Protein AF-A0A8D8P6L2-F1 (afdb_monomer_lite)

Secondary structure (DSSP, 8-state):
-HHHHHHHHHHHHT-----TTHHHHHHHHHHHHHHHHHHHHHHHHHHHHHHTSSS-TTTS--GGG-TTEE-TT-S-----SSPPPEEHHHHIIIIIII---S-STT-S-PPPHHHHHHHHHHHHHHHHHHHT--

pLDDT: mean 77.93, std 13.04, range [46.44, 92.94]

Foldseek 3Di:
DVVVVVVVVVVVVPPPPDPPPPVVVVVVVVVVVLLVVLLVQLVVVVQVVQVVDPPRQLQDADVVLDDQEDHPPDPDDPPPDDRNHDYSNVCCCDCPVCNPDPDCPVDPDDDDPSSVVSSVVSVVVVVVVVVVDD

Radius of gyration: 21.68 Å; chains: 1; bounding box: 48×36×58 Å

Sequence (134 aa):
YALLLILVVYQTKSGTKTPSGIGYGELYMICVLITYYSSLMALIGRYMWDSFKSPLPWAHCQPEWGTGCVPATARQYAANGTVEQMSSSELYYKRVVLKELDNIDDGIGLPDWQLTLFLCLSWSIVLLVLIRGV

Structure (mmCIF, N/CA/C/O backbone):
data_AF-A0A8D8P6L2-F1
#
_entry.id   AF-A0A8D8P6L2-F1
#
loop_
_atom_site.group_PDB
_atom_site.id
_atom_site.type_symbol
_atom_site.label_atom_id
_atom_site.label_alt_id
_atom_site.label_comp_id
_atom_site.label_asym_id
_atom_site.label_entity_id
_atom_site.label_seq_id
_atom_site.pdbx_PDB_ins_code
_atom_site.Cartn_x
_atom_site.Cartn_y
_atom_site.Cartn_z
_atom_site.occupancy
_atom_site.B_iso_or_equiv
_atom_site.auth_seq_id
_atom_site.auth_comp_id
_atom_site.auth_asym_id
_atom_site.auth_atom_id
_atom_site.pdbx_PDB_model_num
ATOM 1 N N . TYR A 1 1 ? -1.176 -6.970 18.456 1.00 55.75 1 TYR A N 1
ATOM 2 C CA . TYR A 1 1 ? -2.247 -6.087 17.943 1.00 55.75 1 TYR A CA 1
ATOM 3 C C . TYR A 1 1 ? -3.616 -6.445 18.506 1.00 55.75 1 TYR A C 1
ATOM 5 O O . TYR A 1 1 ? -4.149 -5.631 19.243 1.00 55.75 1 TYR A O 1
ATOM 13 N N . ALA A 1 2 ? -4.126 -7.669 18.317 1.00 46.44 2 ALA A N 1
ATOM 14 C CA . ALA A 1 2 ? -5.316 -8.145 19.045 1.00 46.44 2 ALA A CA 1
ATOM 15 C C . ALA A 1 2 ? -5.148 -8.079 20.583 1.00 46.44 2 ALA A C 1
ATOM 17 O O . ALA A 1 2 ? -6.046 -7.638 21.283 1.00 46.44 2 ALA A O 1
ATOM 18 N N . LEU A 1 3 ? -3.954 -8.392 21.105 1.00 49.25 3 LEU A N 1
ATOM 19 C CA . LEU A 1 3 ? -3.597 -8.211 22.524 1.00 49.25 3 LEU A CA 1
ATOM 20 C C . LEU A 1 3 ? -3.590 -6.742 22.993 1.00 49.25 3 LEU A C 1
ATOM 22 O O . LEU A 1 3 ? -3.912 -6.482 24.142 1.00 49.25 3 LEU A O 1
ATOM 26 N N . LEU A 1 4 ? -3.269 -5.784 22.116 1.00 61.75 4 LEU A N 1
ATOM 27 C CA . LEU A 1 4 ? -3.330 -4.347 22.432 1.00 61.75 4 LEU A CA 1
ATOM 28 C C . LEU A 1 4 ? -4.787 -3.862 22.453 1.00 61.75 4 LEU A C 1
ATOM 30 O O . LEU A 1 4 ? -5.172 -3.169 23.384 1.00 61.75 4 LEU A O 1
ATOM 34 N N . LEU A 1 5 ? -5.614 -4.320 21.506 1.00 63.81 5 LEU A N 1
ATOM 35 C CA . LEU A 1 5 ? -7.066 -4.100 21.516 1.00 63.81 5 LEU A CA 1
ATOM 36 C C . LEU A 1 5 ? -7.720 -4.676 22.782 1.00 63.81 5 LEU A C 1
ATOM 38 O O . LEU A 1 5 ? -8.508 -3.993 23.427 1.00 63.81 5 LEU A O 1
ATOM 42 N N . ILE A 1 6 ? -7.350 -5.895 23.186 1.00 62.69 6 ILE A N 1
ATOM 43 C CA . ILE A 1 6 ? -7.871 -6.535 24.403 1.00 62.69 6 ILE A CA 1
ATOM 44 C C . ILE A 1 6 ? -7.393 -5.801 25.658 1.00 62.69 6 ILE A C 1
ATOM 46 O O . ILE A 1 6 ? -8.208 -5.550 26.537 1.00 62.69 6 ILE A O 1
ATOM 50 N N . LEU A 1 7 ? -6.115 -5.414 25.752 1.00 58.69 7 LEU A N 1
ATOM 51 C CA . LEU A 1 7 ? -5.595 -4.686 26.915 1.00 58.69 7 LEU A CA 1
ATOM 52 C C . LEU A 1 7 ? -6.216 -3.292 27.051 1.00 58.69 7 LEU A C 1
ATOM 54 O O . LEU A 1 7 ? -6.535 -2.897 28.166 1.00 58.69 7 LEU A O 1
ATOM 58 N N . VAL A 1 8 ? -6.455 -2.573 25.952 1.00 59.31 8 VAL A N 1
ATOM 59 C CA . VAL A 1 8 ? -7.094 -1.245 25.977 1.00 59.31 8 VAL A CA 1
ATOM 60 C C . VAL A 1 8 ? -8.583 -1.347 26.323 1.00 59.31 8 VAL A C 1
ATOM 62 O O . VAL A 1 8 ? -9.063 -0.607 27.182 1.00 59.31 8 VAL A O 1
ATOM 65 N N . VAL A 1 9 ? -9.304 -2.332 25.777 1.00 63.59 9 VAL A N 1
ATOM 66 C CA . VAL A 1 9 ? -10.676 -2.648 26.219 1.00 63.59 9 VAL A CA 1
ATOM 67 C C . VAL A 1 9 ? -10.686 -3.067 27.699 1.00 63.59 9 VAL A C 1
ATOM 69 O O . VAL A 1 9 ? -11.570 -2.656 28.453 1.00 63.59 9 VAL A O 1
ATOM 72 N N . TYR A 1 10 ? -9.666 -3.786 28.174 1.00 56.06 10 TYR A N 1
ATOM 73 C CA . TYR A 1 10 ? -9.508 -4.113 29.594 1.00 56.06 10 TYR A CA 1
ATOM 74 C C . TYR A 1 10 ? -9.288 -2.860 30.461 1.00 56.06 10 TYR A C 1
ATOM 76 O O . TYR A 1 10 ? -9.877 -2.757 31.537 1.00 56.06 10 TYR A O 1
ATOM 84 N N . GLN A 1 11 ? -8.526 -1.867 29.980 1.00 48.81 11 GLN A N 1
ATOM 85 C CA . GLN A 1 11 ? -8.363 -0.579 30.669 1.00 48.81 11 GLN A CA 1
ATOM 86 C C . GLN A 1 11 ? -9.697 0.180 30.760 1.00 48.81 11 GLN A C 1
ATOM 88 O O . GLN A 1 11 ? -10.020 0.692 31.833 1.00 48.81 11 GLN A O 1
ATOM 93 N N . THR A 1 12 ? -10.529 0.173 29.706 1.00 52.84 12 THR A N 1
ATOM 94 C CA . THR A 1 12 ? -11.878 0.783 29.760 1.00 52.84 12 THR A CA 1
ATOM 95 C C . THR A 1 12 ? -12.817 0.094 30.754 1.00 52.84 12 THR A C 1
ATOM 97 O O . THR A 1 12 ? -13.676 0.747 31.347 1.00 52.84 12 THR A O 1
ATOM 100 N N . LYS A 1 13 ? -12.629 -1.208 31.009 1.00 49.97 13 LYS A N 1
ATOM 101 C CA . LYS A 1 13 ? -13.407 -1.958 32.007 1.00 49.97 13 LYS A CA 1
ATOM 102 C C . LYS A 1 13 ? -12.993 -1.698 33.459 1.00 49.97 13 LYS A C 1
ATOM 104 O O . LYS A 1 13 ? -13.755 -2.045 34.356 1.00 49.97 13 LYS A O 1
ATOM 109 N N . SER A 1 14 ? -11.826 -1.097 33.711 1.00 52.38 14 SER A N 1
ATOM 110 C CA . SER A 1 14 ? -11.268 -0.931 35.066 1.00 52.38 14 SER A CA 1
ATOM 111 C C . SER A 1 14 ? -11.926 0.169 35.919 1.00 52.38 14 SER A C 1
ATOM 113 O O . SER A 1 14 ? -11.505 0.406 37.049 1.00 52.38 14 SER A O 1
ATOM 115 N N . GLY A 1 15 ? -12.986 0.825 35.431 1.00 54.22 15 GLY A N 1
ATOM 116 C CA . GLY A 1 15 ? -13.867 1.656 36.263 1.00 54.22 15 GLY A CA 1
ATOM 117 C C . GLY A 1 15 ? -13.261 2.968 36.779 1.00 54.22 15 GLY A C 1
ATOM 118 O O . GLY A 1 15 ? -13.867 3.632 37.622 1.00 54.22 15 GLY A O 1
ATOM 119 N N . THR A 1 16 ? -12.098 3.385 36.281 1.00 60.56 16 THR A N 1
ATOM 120 C CA . THR A 1 16 ? -11.550 4.715 36.562 1.00 60.56 16 THR A CA 1
ATOM 121 C C . THR A 1 16 ? -12.358 5.767 35.796 1.00 60.56 16 THR A C 1
ATOM 123 O O . THR A 1 16 ? -12.463 5.722 34.570 1.00 60.56 16 THR A O 1
ATOM 126 N N . LYS A 1 17 ? -12.976 6.718 36.518 1.00 59.66 17 LYS A N 1
ATOM 127 C CA . LYS A 1 17 ? -13.686 7.869 35.930 1.00 59.66 17 LYS A CA 1
ATOM 128 C C . LYS A 1 17 ? -12.688 8.749 35.179 1.00 59.66 17 LYS A C 1
ATOM 130 O O . LYS A 1 17 ? -12.117 9.680 35.737 1.00 59.66 17 LYS A O 1
ATOM 135 N N . THR A 1 18 ? -12.459 8.425 33.919 1.00 55.38 18 THR A N 1
ATOM 136 C CA . THR A 1 18 ? -11.690 9.243 32.989 1.00 55.38 18 THR A CA 1
ATOM 137 C C . THR A 1 18 ? -12.584 10.357 32.434 1.00 55.38 18 THR A C 1
ATOM 139 O O . THR A 1 18 ? -13.789 10.148 32.264 1.00 55.38 18 THR A O 1
ATOM 142 N N . PRO A 1 19 ? -12.042 11.564 32.182 1.00 60.81 19 PRO A N 1
ATOM 143 C CA . PRO A 1 19 ? -12.799 12.648 31.562 1.00 60.81 19 PRO A CA 1
ATOM 144 C C . PRO A 1 19 ? -13.402 12.190 30.227 1.00 60.81 19 PRO A C 1
ATOM 146 O O . PRO A 1 19 ? -12.754 11.492 29.442 1.00 60.81 19 PRO A O 1
ATOM 149 N N . SER A 1 20 ? -14.658 12.574 29.984 1.00 61.62 20 SER A N 1
ATOM 150 C CA . SER A 1 20 ? -15.418 12.239 28.778 1.00 61.62 20 SER A CA 1
ATOM 151 C C . SER A 1 20 ? -14.694 12.7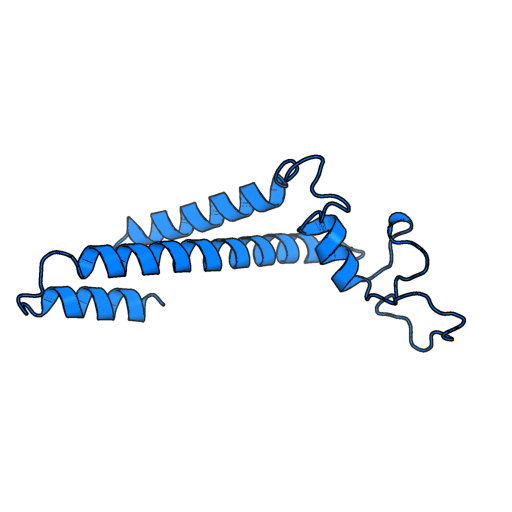73 27.535 1.00 61.62 20 SER A C 1
ATOM 153 O O . SER A 1 20 ? -14.794 13.950 27.214 1.00 61.62 20 SER A O 1
ATOM 155 N N . GLY A 1 21 ? -13.900 11.927 26.872 1.00 63.84 21 GLY A N 1
ATOM 156 C CA . GLY A 1 21 ? -13.080 12.321 25.718 1.00 63.84 21 GLY A CA 1
ATOM 157 C C . GLY A 1 21 ? -11.925 11.365 25.405 1.00 63.84 21 GLY A C 1
ATOM 158 O O . GLY A 1 21 ? -11.632 11.135 24.235 1.00 63.84 21 GLY A O 1
ATOM 159 N N . ILE A 1 22 ? -11.329 10.729 26.423 1.00 74.25 22 ILE A N 1
ATOM 160 C CA . ILE A 1 22 ? -10.170 9.830 26.234 1.00 74.25 22 ILE A CA 1
ATOM 161 C C . ILE A 1 22 ? -10.510 8.633 25.333 1.00 74.25 22 ILE A C 1
ATOM 163 O O . ILE A 1 22 ? -9.723 8.280 24.459 1.00 74.25 22 ILE A O 1
ATOM 167 N N . GLY A 1 23 ? -11.711 8.062 25.469 1.00 72.44 23 GLY A N 1
ATOM 168 C CA . GLY A 1 23 ? -12.148 6.944 24.624 1.00 72.44 23 GLY A CA 1
ATOM 169 C C . GLY A 1 23 ? -12.289 7.302 23.138 1.00 72.44 23 GLY A C 1
ATOM 170 O O . GLY A 1 23 ? -12.005 6.469 22.283 1.00 72.44 23 GLY A O 1
ATOM 171 N N . TYR A 1 24 ? -12.671 8.543 22.816 1.00 75.44 24 TYR A N 1
ATOM 172 C CA . TYR A 1 24 ? -12.780 8.998 21.426 1.00 75.44 24 TYR A CA 1
ATOM 173 C C . TYR A 1 24 ? -11.407 9.226 20.793 1.00 75.44 24 TYR A C 1
ATOM 175 O O . TYR A 1 24 ? -11.207 8.869 19.635 1.00 75.44 24 TYR A O 1
ATOM 183 N N . GLY A 1 25 ? -10.460 9.778 21.559 1.00 80.62 25 GLY A N 1
ATOM 184 C CA . GLY A 1 25 ? -9.075 9.931 21.112 1.00 80.62 25 GLY A CA 1
ATOM 185 C C . GLY A 1 25 ? -8.421 8.580 20.824 1.00 80.62 25 GLY A C 1
ATOM 186 O O . GLY A 1 25 ? -7.804 8.401 19.778 1.00 80.62 25 GLY A O 1
ATOM 187 N N . GLU A 1 26 ? -8.637 7.604 21.703 1.00 79.00 26 GLU A N 1
ATOM 188 C CA . GLU A 1 26 ? -8.115 6.249 21.526 1.00 79.00 26 GLU A CA 1
ATOM 189 C C . GLU A 1 26 ? -8.723 5.558 20.296 1.00 79.00 26 GLU A C 1
ATOM 191 O O . GLU A 1 26 ? -7.996 5.021 19.460 1.00 79.00 26 GLU A O 1
ATOM 196 N N . LEU A 1 27 ? -10.048 5.640 20.120 1.00 77.75 27 LEU A N 1
ATOM 197 C CA . LEU A 1 27 ? -10.719 5.098 18.936 1.00 77.75 27 LEU A CA 1
ATOM 198 C C . LEU A 1 27 ? -10.190 5.738 17.646 1.00 77.75 27 LEU A C 1
ATOM 200 O O . LEU A 1 27 ? -9.938 5.033 16.671 1.00 77.75 27 LEU A O 1
ATOM 204 N N . TYR A 1 28 ? -9.987 7.057 17.643 1.00 84.06 28 TYR A N 1
ATOM 205 C CA . TYR A 1 28 ? -9.451 7.779 16.492 1.00 84.06 28 TYR A CA 1
ATOM 206 C C . TYR A 1 28 ? -8.052 7.281 16.108 1.00 84.06 28 TYR A C 1
ATOM 208 O O . TYR A 1 28 ? -7.817 6.931 14.949 1.00 84.06 28 TYR A O 1
ATOM 216 N N . MET A 1 29 ? -7.142 7.170 17.080 1.00 86.62 29 MET A N 1
ATOM 217 C CA . MET A 1 29 ? -5.780 6.689 16.832 1.00 86.62 29 MET A CA 1
ATOM 218 C C . MET A 1 29 ? -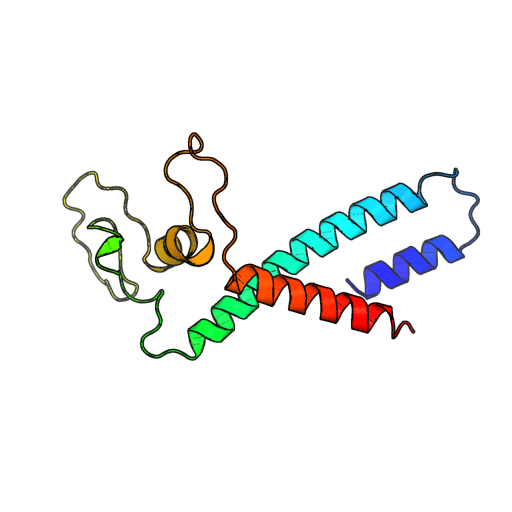5.769 5.239 16.337 1.00 86.62 29 MET A C 1
ATOM 220 O O . MET A 1 29 ? -5.052 4.913 15.388 1.00 86.62 29 MET A O 1
ATOM 224 N N . ILE A 1 30 ? -6.602 4.374 16.921 1.00 82.88 30 ILE A N 1
ATOM 225 C CA . ILE A 1 30 ? -6.735 2.977 16.494 1.00 82.88 30 ILE A CA 1
ATOM 226 C C . ILE A 1 30 ? -7.266 2.892 15.057 1.00 82.88 30 ILE A C 1
ATOM 228 O O . ILE A 1 30 ? -6.712 2.142 14.255 1.00 82.88 30 ILE A O 1
ATOM 232 N N . CYS A 1 31 ? -8.282 3.678 14.690 1.00 83.19 31 CYS A N 1
ATOM 233 C CA . CYS A 1 31 ? -8.817 3.710 13.325 1.00 83.19 31 CYS A CA 1
ATOM 234 C C . CYS A 1 31 ? -7.760 4.129 12.289 1.00 83.19 31 CYS A C 1
ATOM 236 O O . CYS A 1 31 ? -7.659 3.512 11.223 1.00 83.19 31 CYS A O 1
ATOM 238 N N . VAL A 1 32 ? -6.936 5.134 12.605 1.00 89.81 32 VAL A N 1
ATOM 239 C CA . VAL A 1 32 ? -5.831 5.572 11.733 1.00 89.81 32 VAL A CA 1
ATOM 240 C C . VAL A 1 32 ? -4.795 4.458 11.570 1.00 89.81 32 VAL A C 1
ATOM 242 O O . VAL A 1 32 ? -4.411 4.134 10.445 1.00 89.81 32 VAL A O 1
ATOM 245 N N . LEU A 1 33 ? -4.392 3.813 12.669 1.00 89.75 33 LEU A N 1
ATOM 246 C CA . LEU A 1 33 ? -3.448 2.695 12.627 1.00 89.75 33 LEU A CA 1
ATOM 247 C C . LEU A 1 33 ? -3.994 1.518 11.812 1.00 89.75 33 LEU A C 1
ATOM 249 O O . LEU A 1 33 ? -3.289 1.002 10.949 1.00 89.75 33 LEU A O 1
ATOM 253 N N . ILE A 1 34 ? -5.246 1.108 12.037 1.00 86.81 34 ILE A N 1
ATOM 254 C CA . ILE A 1 34 ? -5.883 0.016 11.283 1.00 86.81 34 ILE A CA 1
ATOM 255 C C . ILE A 1 34 ? -5.878 0.330 9.788 1.00 86.81 34 ILE A C 1
ATOM 257 O O . ILE A 1 34 ? -5.538 -0.538 8.985 1.00 86.81 34 ILE A O 1
ATOM 261 N N . THR A 1 35 ? -6.200 1.565 9.407 1.00 88.12 35 THR A N 1
ATOM 262 C CA . THR A 1 35 ? -6.214 1.984 8.000 1.00 88.12 35 THR A CA 1
ATOM 263 C C . THR A 1 35 ? -4.818 1.898 7.378 1.00 88.12 35 THR A C 1
ATOM 265 O O . THR A 1 35 ? -4.669 1.349 6.286 1.00 88.12 35 THR A O 1
ATOM 268 N N . TYR A 1 36 ? -3.785 2.349 8.098 1.00 91.25 36 TYR A N 1
ATOM 269 C CA . TYR A 1 36 ? -2.391 2.245 7.661 1.00 91.25 36 TYR A CA 1
ATOM 270 C C . TYR A 1 36 ? -1.930 0.787 7.500 1.00 91.25 36 TYR A C 1
ATOM 272 O O . TYR A 1 36 ? -1.366 0.414 6.476 1.00 91.25 36 TYR A O 1
ATOM 280 N N . TYR A 1 37 ? -2.198 -0.081 8.476 1.00 89.88 37 TYR A N 1
ATOM 281 C CA . TYR A 1 37 ? -1.811 -1.491 8.357 1.00 89.88 37 TYR A CA 1
ATOM 282 C C . TYR A 1 37 ? -2.625 -2.232 7.288 1.00 89.88 37 TYR A C 1
ATOM 284 O O . TYR A 1 37 ? -2.112 -3.152 6.650 1.00 89.88 37 TYR A O 1
ATOM 292 N N . SER A 1 38 ? -3.871 -1.821 7.044 1.00 90.50 38 SER A N 1
ATOM 293 C CA . SER A 1 38 ? -4.714 -2.409 6.000 1.00 90.50 38 SER A CA 1
ATOM 294 C C . SER A 1 38 ? -4.158 -2.148 4.599 1.00 90.50 38 SER A C 1
ATOM 296 O O . SER A 1 38 ? -4.215 -3.051 3.762 1.00 90.50 38 SER A O 1
ATOM 298 N N . SER A 1 39 ? -3.576 -0.968 4.342 1.00 91.62 39 SER A N 1
ATOM 299 C CA . SER A 1 39 ? -2.932 -0.672 3.055 1.00 91.62 39 SER A CA 1
ATOM 300 C C . SER A 1 39 ? -1.656 -1.496 2.845 1.00 91.62 39 SER A C 1
ATOM 302 O O . SER A 1 39 ? -1.444 -2.016 1.750 1.00 91.62 39 SER A O 1
ATOM 304 N N . LEU A 1 40 ? -0.859 -1.726 3.897 1.00 92.19 40 LEU A N 1
ATOM 305 C CA . LEU A 1 40 ? 0.302 -2.624 3.834 1.00 92.19 40 LEU A CA 1
ATOM 306 C C . LEU A 1 40 ? -0.100 -4.065 3.501 1.00 92.19 40 LEU A C 1
ATOM 308 O O . LEU A 1 40 ? 0.523 -4.700 2.652 1.00 92.19 40 LEU A O 1
ATOM 312 N N . MET A 1 41 ? -1.165 -4.578 4.122 1.00 91.94 41 MET A N 1
ATOM 313 C CA . MET A 1 41 ? -1.666 -5.923 3.816 1.00 91.94 41 MET A CA 1
ATOM 314 C C . MET A 1 41 ? -2.168 -6.034 2.375 1.00 91.94 41 MET A C 1
ATOM 316 O O . MET A 1 41 ? -1.946 -7.059 1.732 1.00 91.94 41 MET A O 1
ATOM 320 N N . ALA A 1 42 ? -2.780 -4.976 1.835 1.00 92.38 42 ALA A N 1
ATOM 321 C CA . ALA A 1 42 ? -3.186 -4.939 0.434 1.00 92.38 42 ALA A CA 1
ATOM 322 C C . ALA A 1 42 ? -1.982 -4.989 -0.523 1.00 92.38 42 ALA A C 1
ATOM 324 O O . ALA A 1 42 ? -2.006 -5.744 -1.497 1.00 92.38 42 ALA A O 1
ATOM 325 N N . LEU A 1 43 ? -0.907 -4.250 -0.216 1.00 92.12 43 LEU A N 1
ATOM 326 C CA . LEU A 1 43 ? 0.348 -4.310 -0.973 1.00 92.12 43 LEU A CA 1
ATOM 327 C C . LEU A 1 43 ? 0.929 -5.728 -0.955 1.00 92.12 43 LEU A C 1
ATOM 329 O O . LEU A 1 43 ? 1.204 -6.290 -2.013 1.00 92.12 43 LEU A O 1
ATOM 333 N N . ILE A 1 44 ? 1.048 -6.338 0.228 1.00 92.94 44 ILE A N 1
ATOM 334 C CA . ILE A 1 44 ? 1.552 -7.712 0.376 1.00 92.94 44 ILE A CA 1
ATOM 335 C C . ILE A 1 44 ? 0.679 -8.698 -0.414 1.00 92.94 44 ILE A C 1
ATOM 337 O O . ILE A 1 44 ? 1.210 -9.553 -1.119 1.00 92.94 44 ILE A O 1
ATOM 341 N N . GLY A 1 45 ? -0.649 -8.558 -0.352 1.00 91.19 45 GLY A N 1
ATOM 342 C CA . GLY A 1 45 ? -1.597 -9.376 -1.111 1.00 91.19 45 GLY A CA 1
ATOM 343 C C . GLY A 1 45 ? -1.382 -9.299 -2.624 1.00 91.19 45 GLY A C 1
ATOM 344 O O . GLY A 1 45 ? -1.338 -10.333 -3.294 1.00 91.19 45 GLY A O 1
ATOM 345 N N . ARG A 1 46 ? -1.157 -8.094 -3.161 1.00 90.94 46 ARG A N 1
ATOM 346 C CA . ARG A 1 46 ? -0.818 -7.905 -4.579 1.00 90.94 46 ARG A CA 1
ATOM 347 C C . ARG A 1 46 ? 0.513 -8.572 -4.938 1.00 90.94 46 ARG A C 1
ATOM 349 O O . ARG A 1 46 ? 0.576 -9.300 -5.924 1.00 90.94 46 ARG A O 1
ATOM 356 N N . TYR A 1 47 ? 1.560 -8.369 -4.139 1.00 90.88 47 TYR A N 1
ATOM 357 C CA . TYR A 1 47 ? 2.872 -8.979 -4.389 1.00 90.88 47 TYR A CA 1
ATOM 358 C C . TYR A 1 47 ? 2.844 -10.507 -4.295 1.00 90.88 47 TYR A C 1
ATOM 360 O O . TYR A 1 47 ? 3.519 -11.196 -5.061 1.00 90.88 47 TYR A O 1
ATOM 368 N N . MET A 1 48 ? 2.027 -11.050 -3.395 1.00 91.62 48 MET A N 1
ATOM 369 C CA . MET A 1 48 ? 1.777 -12.484 -3.302 1.00 91.62 48 MET A CA 1
ATOM 370 C C . MET A 1 48 ? 1.103 -13.007 -4.575 1.00 91.62 48 MET A C 1
ATOM 372 O O . MET A 1 48 ? 1.534 -14.026 -5.106 1.00 91.62 48 MET A O 1
ATOM 376 N N . TRP A 1 49 ? 0.113 -12.288 -5.116 1.00 91.25 49 TRP A N 1
ATOM 377 C CA . TRP A 1 49 ? -0.490 -12.633 -6.407 1.00 91.25 49 TRP A CA 1
ATOM 378 C C . TRP A 1 49 ? 0.525 -12.584 -7.558 1.00 91.25 49 TRP A C 1
ATOM 380 O O . TRP A 1 49 ? 0.579 -13.489 -8.390 1.00 91.25 49 TRP A O 1
ATOM 390 N N . ASP A 1 50 ? 1.363 -11.549 -7.597 1.00 90.81 50 ASP A N 1
ATOM 391 C CA . ASP A 1 50 ? 2.393 -11.393 -8.626 1.00 90.81 50 ASP A CA 1
ATOM 392 C C . ASP A 1 50 ? 3.496 -12.458 -8.536 1.00 90.81 50 ASP A C 1
ATOM 394 O O . ASP A 1 50 ? 4.084 -12.811 -9.557 1.00 90.81 50 ASP A O 1
ATOM 398 N N . SER A 1 51 ? 3.731 -13.033 -7.354 1.00 92.38 51 SER A N 1
ATOM 399 C CA . SER A 1 51 ? 4.724 -14.097 -7.145 1.00 92.38 51 SER A CA 1
ATOM 400 C C . SER A 1 51 ? 4.350 -15.424 -7.811 1.00 92.38 51 SER A C 1
ATOM 402 O O . SER A 1 51 ? 5.231 -16.236 -8.080 1.00 92.38 51 SER A O 1
ATOM 404 N N . PHE A 1 52 ? 3.069 -15.650 -8.120 1.00 90.94 52 PHE A N 1
ATOM 405 C CA . PHE A 1 52 ? 2.637 -16.834 -8.870 1.00 90.94 52 PHE A CA 1
ATOM 406 C C . PHE A 1 52 ? 2.875 -16.717 -10.385 1.00 90.94 52 PHE A C 1
ATOM 408 O O . PHE A 1 52 ? 2.660 -17.685 -11.114 1.00 90.94 52 PHE A O 1
ATOM 415 N N . LYS A 1 53 ? 3.311 -15.553 -10.884 1.00 88.75 53 LYS A N 1
ATOM 416 C CA . LYS A 1 53 ? 3.600 -15.337 -12.307 1.00 88.75 53 LYS A CA 1
ATOM 417 C C . LYS A 1 53 ? 5.057 -15.696 -12.618 1.00 88.75 53 LYS A C 1
ATOM 419 O O . LYS A 1 53 ? 5.974 -15.257 -11.926 1.00 88.75 53 LYS A O 1
ATOM 424 N N . SER A 1 54 ? 5.278 -16.444 -13.701 1.00 86.44 54 SER A N 1
ATOM 425 C CA . SER A 1 54 ? 6.607 -16.665 -14.289 1.00 86.44 54 SER A CA 1
ATOM 426 C C . SER A 1 54 ? 6.668 -16.036 -15.689 1.00 86.44 54 SER A C 1
ATOM 428 O O . SER A 1 54 ? 5.861 -16.435 -16.533 1.00 86.44 54 SER A O 1
ATOM 430 N N . PRO A 1 55 ? 7.600 -15.115 -15.996 1.00 85.00 55 PRO A N 1
ATOM 431 C CA . PRO A 1 55 ? 8.647 -14.548 -15.138 1.00 85.00 55 PRO A CA 1
ATOM 432 C C . PRO A 1 55 ? 8.113 -13.505 -14.135 1.00 85.00 55 PRO A C 1
ATOM 434 O O . PRO A 1 55 ? 7.054 -12.915 -14.348 1.00 85.00 55 PRO A O 1
ATOM 437 N N . LEU A 1 56 ? 8.854 -13.264 -13.045 1.00 88.56 56 LEU A N 1
ATOM 438 C CA . LEU A 1 56 ? 8.438 -12.314 -12.009 1.00 88.56 56 LEU A CA 1
ATOM 439 C C . LEU A 1 56 ? 8.596 -10.868 -12.517 1.00 88.56 56 LEU A C 1
ATOM 441 O O . LEU A 1 56 ? 9.687 -10.496 -12.959 1.00 88.56 56 LEU A O 1
ATOM 445 N N . PRO A 1 57 ? 7.562 -10.018 -12.398 1.00 86.19 57 PRO A N 1
ATOM 446 C CA . PRO A 1 57 ? 7.535 -8.715 -13.063 1.00 86.19 57 PRO A CA 1
ATOM 447 C C . PRO A 1 57 ? 8.536 -7.697 -12.492 1.00 86.19 57 PRO A C 1
ATOM 449 O O . PRO A 1 57 ? 8.943 -6.786 -13.201 1.00 86.19 57 PRO A O 1
ATOM 452 N N . TRP A 1 58 ? 8.972 -7.864 -11.241 1.00 86.94 58 TRP A N 1
ATOM 453 C CA . TRP A 1 58 ? 9.975 -7.015 -10.580 1.00 86.94 58 TRP A CA 1
ATOM 454 C C . TRP A 1 58 ? 11.434 -7.467 -10.773 1.00 86.94 58 TRP A C 1
ATOM 456 O O . TRP A 1 58 ? 12.349 -6.771 -10.334 1.00 86.94 58 TRP A O 1
ATOM 466 N N . ALA A 1 59 ? 11.671 -8.629 -11.396 1.00 85.50 59 ALA A N 1
ATOM 467 C CA . ALA A 1 59 ? 13.008 -9.220 -11.516 1.00 85.50 59 ALA A CA 1
ATOM 468 C C . ALA A 1 59 ? 13.770 -8.714 -12.751 1.00 85.50 59 ALA A C 1
ATOM 470 O O . ALA A 1 59 ? 15.005 -8.736 -12.774 1.00 85.50 59 ALA A O 1
ATOM 471 N N . HIS A 1 60 ? 13.034 -8.250 -13.763 1.00 85.75 60 HIS A N 1
ATOM 472 C CA . HIS A 1 60 ? 13.563 -7.773 -15.034 1.00 85.75 60 HIS A CA 1
ATOM 473 C C . HIS A 1 60 ? 13.121 -6.338 -15.301 1.00 85.75 60 HIS A C 1
ATOM 475 O O . HIS A 1 60 ? 11.982 -5.974 -15.017 1.00 85.75 60 HIS A O 1
ATOM 481 N N . CYS A 1 61 ? 14.017 -5.560 -15.904 1.00 86.94 61 CYS A N 1
ATOM 482 C CA . CYS A 1 61 ? 13.713 -4.213 -16.357 1.00 86.94 61 CYS A CA 1
ATOM 483 C C . CYS A 1 61 ? 12.765 -4.251 -17.552 1.00 86.94 61 CYS A C 1
ATOM 485 O O . CYS A 1 61 ? 13.047 -4.923 -18.546 1.00 86.94 61 CYS A O 1
ATOM 487 N N . GLN A 1 62 ? 11.669 -3.507 -17.457 1.00 84.19 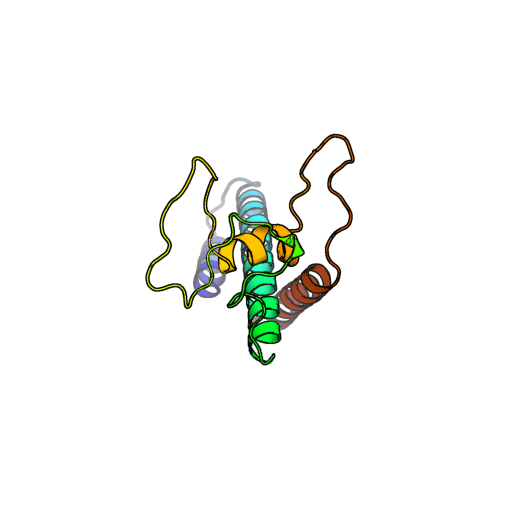62 GLN A N 1
ATOM 488 C CA . GLN A 1 62 ? 10.759 -3.297 -18.573 1.00 84.19 62 GLN A CA 1
ATOM 489 C C . GLN A 1 62 ? 11.262 -2.165 -19.486 1.00 84.19 62 GLN A C 1
ATOM 491 O O . GLN A 1 62 ? 11.908 -1.231 -18.994 1.00 84.19 62 GLN A O 1
ATOM 496 N N . PRO A 1 63 ? 10.982 -2.213 -20.803 1.00 82.81 63 PRO A N 1
ATOM 497 C CA . PRO A 1 63 ? 11.452 -1.200 -21.748 1.00 82.81 63 PRO A CA 1
ATOM 498 C C . PRO A 1 63 ? 10.919 0.207 -21.434 1.00 82.81 63 PRO A C 1
ATOM 500 O O . PRO A 1 63 ? 11.603 1.190 -21.714 1.00 82.81 63 PRO A O 1
ATOM 503 N N . GLU A 1 64 ? 9.747 0.326 -20.804 1.00 84.50 64 GLU A N 1
ATOM 504 C CA . GLU A 1 64 ? 9.170 1.610 -20.393 1.00 84.50 64 GLU A CA 1
ATOM 505 C C . GLU A 1 64 ? 9.915 2.306 -19.241 1.00 84.50 64 GLU A C 1
ATOM 507 O O . GLU A 1 64 ? 9.713 3.498 -19.023 1.00 84.50 64 GLU A O 1
ATOM 512 N N . TRP A 1 65 ? 10.780 1.605 -18.497 1.00 83.75 65 TRP A N 1
ATOM 513 C CA . TRP A 1 65 ? 11.509 2.188 -17.358 1.00 83.75 65 TRP A CA 1
ATOM 514 C C . TRP A 1 65 ? 12.833 2.859 -17.749 1.00 83.75 65 TRP A C 1
ATOM 516 O O . TRP A 1 65 ? 13.502 3.451 -16.901 1.00 83.75 65 TRP A O 1
ATOM 526 N N . GLY A 1 66 ? 13.200 2.810 -19.031 1.00 81.06 66 GLY A N 1
ATOM 527 C CA . GLY A 1 66 ? 14.374 3.491 -19.570 1.00 81.06 66 GLY A CA 1
ATOM 528 C C . GLY A 1 66 ? 15.715 2.840 -19.210 1.00 81.06 66 GLY A C 1
ATOM 529 O O . GLY A 1 66 ? 15.800 1.736 -18.676 1.00 81.06 66 GLY A O 1
ATOM 530 N N . THR A 1 67 ? 16.800 3.542 -19.541 1.00 76.25 67 THR A N 1
ATOM 531 C CA . THR A 1 67 ? 18.186 3.043 -19.449 1.00 76.25 67 THR A CA 1
ATOM 532 C C . THR A 1 67 ? 18.789 3.090 -18.041 1.00 76.25 67 THR A C 1
ATOM 534 O O . THR A 1 67 ? 19.868 2.540 -17.830 1.00 76.25 67 THR A O 1
ATOM 537 N N . GLY A 1 68 ? 18.107 3.719 -17.077 1.00 80.31 68 GLY A N 1
ATOM 538 C CA . GLY A 1 68 ? 18.524 3.805 -15.670 1.00 80.31 68 GLY A CA 1
ATOM 539 C C . GLY A 1 68 ? 18.124 2.601 -14.806 1.00 80.31 68 GLY A C 1
ATOM 540 O O . GLY A 1 68 ? 18.413 2.588 -13.610 1.00 80.31 68 GLY A O 1
ATOM 541 N N . CYS A 1 69 ? 17.453 1.597 -15.381 1.00 85.56 69 CYS A N 1
ATOM 542 C CA . CYS A 1 69 ? 17.012 0.415 -14.648 1.00 85.56 69 CYS A CA 1
ATOM 543 C C . CYS A 1 69 ? 18.124 -0.635 -14.515 1.00 85.56 69 CYS A C 1
ATOM 545 O O . CYS A 1 69 ? 18.707 -1.074 -15.509 1.00 85.56 69 CYS A O 1
ATOM 547 N N . VAL A 1 70 ? 18.364 -1.095 -13.285 1.00 85.81 70 VAL A N 1
ATOM 548 C CA . VAL A 1 70 ? 19.322 -2.167 -12.983 1.00 85.81 70 VAL A CA 1
ATOM 549 C C . VAL A 1 70 ? 18.569 -3.468 -12.652 1.00 85.81 70 VAL A C 1
ATOM 551 O O . VAL A 1 70 ? 17.852 -3.517 -11.643 1.00 85.81 70 VAL A O 1
ATOM 554 N N . PRO A 1 71 ? 18.699 -4.538 -13.467 1.00 83.12 71 PRO A N 1
ATOM 555 C CA . PRO A 1 71 ? 18.015 -5.807 -13.224 1.00 83.12 71 PRO A CA 1
ATOM 556 C C . PRO A 1 71 ? 18.702 -6.614 -12.115 1.00 83.12 71 PRO A C 1
ATOM 558 O O . PRO A 1 71 ? 19.915 -6.526 -11.925 1.00 83.12 71 PRO A O 1
ATOM 561 N N . ALA A 1 72 ? 17.946 -7.480 -11.431 1.00 76.19 72 ALA A N 1
ATOM 562 C CA . ALA A 1 72 ? 18.447 -8.257 -10.289 1.00 76.19 72 ALA A CA 1
ATOM 563 C C . ALA A 1 72 ? 19.602 -9.220 -10.641 1.00 76.19 72 ALA A C 1
ATOM 565 O O . ALA A 1 72 ? 20.365 -9.636 -9.772 1.00 76.19 72 ALA A O 1
ATOM 566 N N . THR A 1 73 ? 19.743 -9.584 -11.918 1.00 74.31 73 THR A N 1
ATOM 567 C CA . THR A 1 73 ? 20.787 -10.489 -12.419 1.00 74.31 73 THR A CA 1
ATOM 568 C C . THR A 1 73 ? 22.057 -9.774 -12.887 1.00 74.31 73 THR A C 1
ATOM 570 O O . THR A 1 73 ? 23.017 -10.445 -13.273 1.00 74.31 73 THR A O 1
ATOM 573 N N . ALA A 1 74 ? 22.094 -8.436 -12.890 1.00 73.94 74 ALA A N 1
ATOM 574 C CA . ALA A 1 74 ? 23.278 -7.690 -13.304 1.00 73.94 74 ALA A CA 1
ATOM 575 C C . ALA A 1 74 ? 24.401 -7.853 -12.265 1.00 73.94 74 ALA A C 1
ATOM 577 O O . ALA A 1 74 ? 24.316 -7.338 -11.156 1.00 73.94 74 ALA A O 1
ATOM 578 N N . ARG A 1 75 ? 25.469 -8.581 -12.621 1.00 62.00 75 ARG A N 1
ATOM 579 C CA . ARG A 1 75 ? 26.635 -8.784 -11.739 1.00 62.00 75 ARG A CA 1
ATOM 580 C C . ARG A 1 75 ? 27.682 -7.677 -11.840 1.00 62.00 75 ARG A C 1
ATOM 582 O O . ARG A 1 75 ? 28.405 -7.451 -10.878 1.00 62.00 75 ARG A O 1
ATOM 589 N N . GLN A 1 76 ? 27.762 -7.000 -12.984 1.00 61.03 76 GLN A N 1
ATOM 590 C CA . GLN A 1 76 ? 28.658 -5.872 -13.239 1.00 61.03 76 GLN A CA 1
ATOM 591 C C . GLN A 1 76 ? 27.978 -4.951 -14.253 1.00 61.03 76 GLN A C 1
ATOM 593 O O . GLN A 1 76 ? 27.734 -5.361 -15.386 1.00 61.03 76 GLN A O 1
ATOM 598 N N . TYR A 1 77 ? 27.656 -3.725 -13.846 1.00 61.47 77 TYR A N 1
ATOM 599 C CA . TYR A 1 77 ? 27.194 -2.679 -14.754 1.00 61.47 77 TYR A CA 1
ATOM 600 C C . TYR A 1 77 ? 28.260 -1.587 -14.770 1.00 61.47 77 TYR A C 1
ATOM 602 O O . TYR A 1 77 ? 28.586 -1.014 -13.731 1.00 61.47 77 TYR A O 1
ATOM 610 N N . ALA A 1 78 ? 28.872 -1.356 -15.931 1.00 56.38 78 ALA A N 1
ATOM 611 C CA . ALA A 1 78 ? 29.824 -0.270 -16.095 1.00 56.38 78 ALA A CA 1
ATOM 612 C C . ALA A 1 78 ? 29.047 1.049 -16.008 1.00 56.38 78 ALA A C 1
ATOM 614 O O . ALA A 1 78 ? 28.225 1.342 -16.877 1.00 56.38 78 ALA A O 1
ATOM 615 N N . ALA A 1 79 ? 29.276 1.814 -14.940 1.00 59.62 79 ALA A N 1
ATOM 616 C CA . ALA A 1 79 ? 28.698 3.137 -14.742 1.00 59.62 79 ALA A CA 1
ATOM 617 C C . ALA A 1 79 ? 29.288 4.126 -15.764 1.00 59.62 79 ALA A C 1
ATOM 619 O O . ALA A 1 79 ? 30.191 4.899 -15.460 1.00 59.62 79 ALA A O 1
ATOM 620 N N . ASN A 1 80 ? 28.799 4.074 -17.001 1.00 55.75 80 ASN A N 1
ATOM 621 C CA . ASN A 1 80 ? 29.086 5.072 -18.023 1.00 55.75 80 ASN A CA 1
ATOM 622 C C . ASN A 1 80 ? 27.987 6.140 -17.988 1.00 55.75 80 ASN A C 1
ATOM 624 O O . ASN A 1 80 ? 27.017 6.071 -18.738 1.00 55.75 80 ASN A O 1
ATOM 628 N N . GLY A 1 81 ? 28.150 7.132 -17.109 1.00 57.16 81 GLY A N 1
ATOM 629 C CA . GLY A 1 81 ? 27.392 8.386 -17.153 1.00 57.16 81 GLY A CA 1
ATOM 630 C C . GLY A 1 81 ? 26.518 8.692 -15.934 1.00 57.16 81 GLY A C 1
ATOM 631 O O . GLY A 1 81 ? 26.158 7.822 -15.150 1.00 57.16 81 GLY A O 1
ATOM 632 N N . THR A 1 82 ? 26.180 9.976 -15.816 1.00 59.91 82 THR A N 1
ATOM 633 C CA . THR A 1 82 ? 25.451 10.691 -14.748 1.00 59.91 82 THR A CA 1
ATOM 634 C C . THR A 1 82 ? 23.97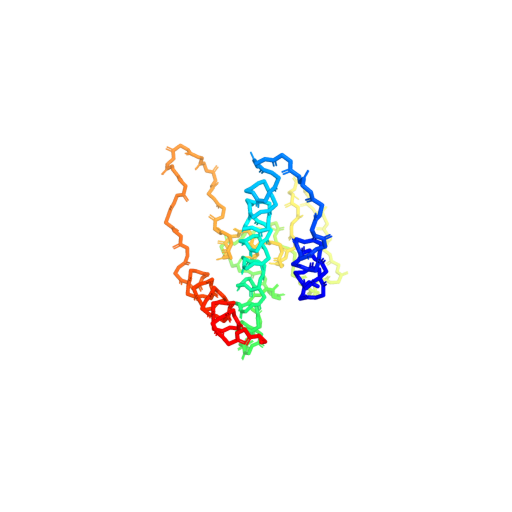2 10.300 -14.578 1.00 59.91 82 THR A C 1
ATOM 636 O O . THR A 1 82 ? 23.172 11.119 -14.132 1.00 59.91 82 THR A O 1
ATOM 639 N N . VAL A 1 83 ? 23.568 9.098 -14.989 1.00 68.88 83 VAL A N 1
ATOM 640 C CA . VAL A 1 83 ? 22.164 8.662 -14.949 1.00 68.88 83 VAL A CA 1
ATOM 641 C C . VAL A 1 83 ? 21.865 8.084 -13.570 1.00 68.88 83 VAL A C 1
ATOM 643 O O . VAL A 1 83 ? 22.552 7.165 -13.125 1.00 68.88 83 VAL A O 1
ATOM 646 N N . GLU A 1 84 ? 20.847 8.621 -12.895 1.00 72.38 84 GLU A N 1
ATOM 647 C CA . GLU A 1 84 ? 20.377 8.095 -11.613 1.00 72.38 84 GLU A CA 1
ATOM 648 C C . GLU A 1 84 ? 19.910 6.646 -11.802 1.00 72.38 84 GLU A C 1
ATOM 650 O O . GLU A 1 84 ? 19.033 6.354 -12.618 1.00 72.38 84 GLU A O 1
ATOM 655 N N . GLN A 1 85 ? 20.560 5.725 -11.095 1.00 75.12 85 GLN A N 1
ATOM 656 C CA . GLN A 1 85 ? 20.299 4.300 -11.239 1.00 75.12 85 GLN A CA 1
ATOM 657 C C . GLN A 1 85 ? 19.301 3.845 -10.185 1.00 75.12 85 GLN A C 1
ATOM 659 O O . GLN A 1 85 ? 19.507 4.068 -8.994 1.00 75.12 85 GLN A O 1
ATOM 664 N N . MET A 1 86 ? 18.253 3.155 -10.625 1.00 84.44 86 MET A N 1
ATOM 665 C CA . MET A 1 86 ? 17.250 2.569 -9.741 1.00 84.44 86 MET A CA 1
ATOM 666 C C . MET A 1 86 ? 17.126 1.071 -9.994 1.00 84.44 86 MET A C 1
ATOM 668 O O . MET A 1 86 ? 17.255 0.576 -11.118 1.00 84.44 86 MET A O 1
ATOM 672 N N . SER A 1 87 ? 16.870 0.328 -8.919 1.00 87.31 87 SER A N 1
ATOM 673 C CA . SER A 1 87 ? 16.649 -1.112 -9.022 1.00 87.31 87 SER A CA 1
ATOM 674 C C . SER A 1 87 ? 15.337 -1.413 -9.751 1.00 87.31 87 SER A C 1
ATOM 676 O O . SER A 1 87 ? 14.338 -0.707 -9.588 1.00 87.31 87 SER A O 1
ATOM 678 N N . SER A 1 88 ? 15.312 -2.512 -10.507 1.00 87.81 88 SER A N 1
ATOM 679 C CA . SER A 1 88 ? 14.100 -3.016 -11.171 1.00 87.81 88 SER A CA 1
ATOM 680 C C . SER A 1 88 ? 12.912 -3.168 -10.205 1.00 87.81 88 SER A C 1
ATOM 682 O O . SER A 1 88 ? 11.774 -2.863 -10.555 1.00 87.81 88 SER A O 1
ATOM 684 N N . SER A 1 89 ? 13.165 -3.585 -8.960 1.00 88.94 89 SER A N 1
ATOM 685 C CA . SER A 1 89 ? 12.138 -3.718 -7.920 1.00 88.94 89 SER A CA 1
ATOM 686 C C . SER A 1 89 ? 11.578 -2.381 -7.434 1.00 88.94 89 SER A C 1
ATOM 688 O O . SER A 1 89 ? 10.382 -2.282 -7.162 1.00 88.94 89 SER A O 1
ATOM 690 N N . GLU A 1 90 ? 12.421 -1.354 -7.327 1.00 88.62 90 GLU A N 1
ATOM 691 C CA . GLU A 1 90 ? 11.994 -0.021 -6.899 1.00 88.62 90 GLU A CA 1
ATOM 692 C C . GLU A 1 90 ? 11.155 0.662 -7.982 1.00 88.62 90 GLU A C 1
ATOM 694 O O . GLU A 1 90 ? 10.096 1.217 -7.688 1.00 88.62 90 GLU A O 1
ATOM 699 N N . LEU A 1 91 ? 11.574 0.545 -9.244 1.00 88.44 91 LEU A N 1
ATOM 700 C CA . LEU A 1 91 ? 10.819 1.057 -10.388 1.00 88.44 91 LEU A CA 1
ATOM 701 C C . LEU A 1 91 ? 9.463 0.361 -10.525 1.00 88.44 91 LEU A C 1
ATOM 703 O O . LEU A 1 91 ? 8.455 1.032 -10.750 1.00 88.44 91 LEU A O 1
ATOM 707 N N . TYR A 1 92 ? 9.411 -0.956 -10.305 1.00 89.38 92 TYR A N 1
ATOM 708 C CA . TYR A 1 92 ? 8.148 -1.691 -10.257 1.00 89.38 92 TYR A CA 1
ATOM 709 C C . TYR A 1 92 ? 7.213 -1.140 -9.170 1.00 89.38 92 TYR A C 1
ATOM 711 O O . TYR A 1 92 ? 6.032 -0.894 -9.424 1.00 89.38 92 TYR A O 1
ATOM 719 N N . TYR A 1 93 ? 7.735 -0.889 -7.967 1.00 89.75 93 TYR A N 1
ATOM 720 C CA . TYR A 1 93 ? 6.944 -0.323 -6.876 1.00 89.75 93 TYR A CA 1
ATOM 721 C C . TYR A 1 93 ? 6.421 1.086 -7.208 1.00 89.75 93 TYR A C 1
ATOM 723 O O . TYR A 1 93 ? 5.218 1.320 -7.106 1.00 89.75 93 TYR A O 1
ATOM 731 N N . LYS A 1 94 ? 7.280 2.000 -7.681 1.00 87.75 94 LYS A N 1
ATOM 732 C CA . LYS A 1 94 ? 6.897 3.389 -7.997 1.00 87.75 94 LYS A CA 1
ATOM 733 C C . LYS A 1 94 ? 5.953 3.495 -9.198 1.00 87.75 94 LYS A C 1
ATOM 735 O O . LYS A 1 94 ? 4.911 4.138 -9.109 1.00 87.75 94 LYS A O 1
ATOM 740 N N . ARG A 1 95 ? 6.276 2.841 -10.319 1.00 85.75 95 ARG A N 1
ATOM 741 C CA . ARG A 1 95 ? 5.550 3.019 -11.592 1.00 85.75 95 ARG A CA 1
ATOM 742 C C . ARG A 1 95 ? 4.344 2.095 -11.747 1.00 85.75 95 ARG A C 1
ATOM 744 O O . ARG A 1 95 ? 3.352 2.500 -12.342 1.00 85.75 95 ARG A O 1
ATOM 751 N N . VAL A 1 96 ? 4.405 0.865 -11.229 1.00 86.75 96 VAL A N 1
ATOM 752 C CA . VAL A 1 96 ? 3.350 -0.143 -11.458 1.00 86.75 96 VAL A CA 1
ATOM 753 C C . VAL A 1 96 ? 2.409 -0.269 -10.265 1.00 86.75 96 VAL A C 1
ATOM 755 O O . VAL A 1 96 ? 1.194 -0.348 -10.452 1.00 86.75 96 VAL A O 1
ATOM 758 N N . VAL A 1 97 ? 2.954 -0.308 -9.046 1.00 88.44 97 VAL A N 1
ATOM 759 C CA . VAL A 1 97 ? 2.155 -0.522 -7.830 1.00 88.44 97 VAL A CA 1
ATOM 760 C C . VAL A 1 97 ? 1.562 0.790 -7.319 1.00 88.44 97 VAL A C 1
ATOM 762 O O . VAL A 1 97 ? 0.351 0.867 -7.129 1.00 88.44 97 VAL A O 1
ATOM 765 N N . LEU A 1 98 ? 2.397 1.813 -7.123 1.00 84.56 98 LEU A N 1
ATOM 766 C CA . LEU A 1 98 ? 1.981 3.137 -6.649 1.00 84.56 98 LEU A CA 1
ATOM 767 C C . LEU A 1 98 ? 1.437 4.030 -7.768 1.00 84.56 98 LEU A C 1
ATOM 769 O O . LEU A 1 98 ? 0.549 4.833 -7.503 1.00 84.56 98 LEU A O 1
ATOM 773 N N . LYS A 1 99 ? 1.951 3.878 -8.996 1.00 84.19 99 LYS A N 1
ATOM 774 C CA . LYS A 1 99 ? 1.687 4.770 -10.139 1.00 84.19 99 LYS A CA 1
ATOM 775 C C . LYS A 1 99 ? 1.960 6.234 -9.795 1.00 84.19 99 LYS A C 1
ATOM 777 O O . LYS A 1 99 ? 1.092 7.091 -9.935 1.00 84.19 99 LYS A O 1
ATOM 782 N N . GLU A 1 100 ? 3.173 6.497 -9.319 1.00 75.38 100 GLU A N 1
ATOM 783 C CA . GLU A 1 100 ? 3.648 7.854 -9.055 1.00 75.38 100 GLU A CA 1
ATOM 784 C C . GLU A 1 100 ? 3.527 8.711 -10.328 1.00 75.38 100 GLU A C 1
ATOM 786 O O . GLU A 1 100 ? 4.018 8.327 -11.393 1.00 75.38 100 GLU A O 1
ATOM 791 N N . LEU A 1 101 ? 2.810 9.834 -10.223 1.00 70.69 101 LEU A N 1
ATOM 792 C CA . LEU A 1 101 ? 2.639 10.800 -11.306 1.00 70.69 101 LEU A CA 1
ATOM 793 C C . LEU A 1 101 ? 3.838 11.751 -11.322 1.00 70.69 101 LEU A C 1
ATOM 795 O O . LEU A 1 101 ? 4.218 12.280 -10.281 1.00 70.69 101 LEU A O 1
ATOM 799 N N . ASP A 1 102 ? 4.392 12.002 -12.510 1.00 69.38 102 ASP A N 1
ATOM 800 C CA . ASP A 1 102 ? 5.551 12.886 -12.688 1.00 69.38 102 ASP A CA 1
ATOM 801 C C . ASP A 1 102 ? 5.207 14.380 -12.432 1.00 69.38 102 ASP A C 1
ATOM 803 O O . ASP A 1 102 ? 6.110 15.186 -12.226 1.00 69.38 102 ASP A O 1
ATOM 807 N N . ASN A 1 103 ? 3.917 14.762 -12.401 1.00 70.69 103 ASN A N 1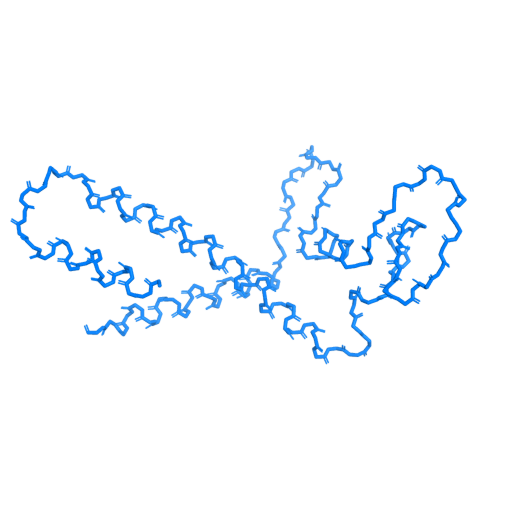
ATOM 808 C CA . ASN A 1 103 ? 3.443 16.104 -12.027 1.00 70.69 103 ASN A CA 1
ATOM 809 C C . ASN A 1 103 ? 2.137 16.044 -11.213 1.00 70.69 103 ASN A C 1
ATOM 811 O O . ASN A 1 103 ? 1.228 15.283 -11.535 1.00 70.69 103 ASN A O 1
ATOM 815 N N . ILE A 1 104 ? 2.035 16.884 -10.176 1.00 70.56 104 ILE A N 1
ATOM 816 C CA . ILE A 1 104 ? 0.845 17.021 -9.307 1.00 70.56 104 ILE A CA 1
ATOM 817 C C . ILE A 1 104 ? -0.226 17.934 -9.937 1.00 70.56 104 ILE A C 1
ATOM 819 O O . ILE A 1 104 ? -1.378 17.922 -9.500 1.00 70.56 104 ILE A O 1
ATOM 823 N N . ASP A 1 105 ? 0.131 18.686 -10.983 1.00 73.12 105 ASP A N 1
ATOM 824 C CA . ASP A 1 105 ? -0.757 19.650 -11.646 1.00 73.12 105 ASP A CA 1
ATOM 825 C C . ASP A 1 105 ? -1.994 19.000 -12.297 1.00 73.12 105 ASP A C 1
ATOM 827 O O . ASP A 1 105 ? -3.052 19.624 -12.350 1.00 73.12 105 ASP A O 1
ATOM 831 N N . ASP A 1 106 ? -1.908 17.727 -12.703 1.00 67.00 106 ASP A N 1
ATOM 832 C CA . ASP A 1 106 ? -3.022 16.962 -13.293 1.00 67.00 106 ASP A CA 1
ATOM 833 C C . ASP A 1 106 ? -3.870 16.189 -12.251 1.00 67.00 106 ASP A C 1
ATOM 835 O O . ASP A 1 106 ? -4.794 15.445 -12.595 1.00 67.00 106 ASP A O 1
ATOM 839 N N . GLY A 1 107 ? -3.610 16.394 -10.953 1.00 72.94 107 GLY A N 1
ATOM 840 C CA . GLY A 1 107 ? -4.340 15.779 -9.842 1.00 72.94 107 GLY A CA 1
ATOM 841 C C . GLY A 1 107 ? -3.800 14.410 -9.410 1.00 72.94 107 GLY A C 1
ATOM 842 O O . GLY A 1 107 ? -2.881 13.858 -9.994 1.00 72.94 107 GLY A O 1
ATOM 843 N N . ILE A 1 108 ? -4.382 13.837 -8.350 1.00 72.38 108 ILE A N 1
ATOM 844 C CA . ILE A 1 108 ? -3.913 12.595 -7.689 1.00 72.38 108 ILE A CA 1
ATOM 845 C C . ILE A 1 108 ? -4.148 11.297 -8.495 1.00 72.38 108 ILE A C 1
ATOM 847 O O . ILE A 1 108 ? -3.943 10.202 -7.972 1.00 72.38 108 ILE A O 1
ATOM 851 N N . GLY A 1 109 ? -4.577 11.406 -9.757 1.00 77.06 109 GLY A N 1
ATOM 852 C CA . GLY A 1 109 ? -4.914 10.270 -10.615 1.00 77.06 109 GLY A CA 1
ATOM 853 C C . GLY A 1 109 ? -6.092 9.430 -10.106 1.00 77.06 109 GLY A C 1
ATOM 854 O O . GLY A 1 109 ? -6.736 9.733 -9.100 1.00 77.06 109 GLY A O 1
ATOM 855 N N . LEU A 1 110 ? -6.399 8.354 -10.835 1.00 78.81 110 LEU A N 1
ATOM 856 C CA . LEU A 1 110 ? -7.383 7.354 -10.412 1.00 78.81 110 LEU A CA 1
ATOM 857 C C . LEU A 1 110 ? -6.687 6.229 -9.627 1.00 78.81 110 LEU A C 1
ATOM 859 O O . LEU A 1 110 ? -5.627 5.764 -10.058 1.00 78.81 110 LEU A O 1
ATOM 863 N N . PRO A 1 111 ? -7.277 5.742 -8.518 1.00 80.19 111 PRO A N 1
ATOM 864 C CA . PRO A 1 111 ? -6.693 4.657 -7.738 1.00 80.19 111 PRO A CA 1
ATOM 865 C C . PRO A 1 111 ? -6.632 3.353 -8.545 1.00 80.19 111 PRO A C 1
ATOM 867 O O . PRO A 1 111 ? -7.529 3.036 -9.330 1.00 80.19 111 PRO A O 1
ATOM 870 N N . ASP A 1 112 ? -5.572 2.568 -8.340 1.00 87.00 112 ASP A N 1
ATOM 871 C CA . ASP A 1 112 ? -5.437 1.258 -8.973 1.00 87.00 112 ASP A CA 1
ATOM 872 C C . ASP A 1 112 ? -6.486 0.274 -8.437 1.00 87.00 112 ASP A C 1
ATOM 874 O O . ASP A 1 112 ? -6.536 -0.025 -7.243 1.00 87.00 112 ASP A O 1
ATOM 878 N N . TRP A 1 113 ? -7.303 -0.269 -9.341 1.00 87.88 113 TRP A N 1
ATOM 879 C CA . TRP A 1 113 ? -8.436 -1.115 -8.967 1.00 87.88 113 TRP A CA 1
ATOM 880 C C . TRP A 1 113 ? -8.019 -2.408 -8.246 1.00 87.88 113 TRP A C 1
ATOM 882 O O . TRP A 1 113 ? -8.783 -2.918 -7.426 1.00 87.88 113 TRP A O 1
ATOM 892 N N . GLN A 1 114 ? -6.813 -2.932 -8.510 1.00 89.38 114 GLN A N 1
ATOM 893 C CA . GLN A 1 114 ? -6.321 -4.145 -7.853 1.00 89.38 114 GLN A CA 1
ATOM 894 C C . GLN A 1 114 ? -5.942 -3.843 -6.403 1.00 89.38 114 GLN A C 1
ATOM 896 O O . GLN A 1 114 ? -6.315 -4.601 -5.509 1.00 89.38 114 GLN A O 1
ATOM 901 N N . LEU A 1 115 ? -5.262 -2.715 -6.152 1.00 88.31 115 LEU A N 1
ATOM 902 C CA . LEU A 1 115 ? -4.971 -2.258 -4.785 1.00 88.31 115 LEU A CA 1
ATOM 903 C C . LEU A 1 115 ? -6.264 -2.015 -4.011 1.00 88.31 115 LEU A C 1
ATOM 905 O O . LEU A 1 115 ? -6.382 -2.472 -2.875 1.00 88.31 115 LEU A O 1
ATOM 909 N N . THR A 1 116 ? -7.239 -1.339 -4.624 1.00 91.38 116 THR A N 1
ATOM 910 C CA . THR A 1 116 ? -8.535 -1.081 -3.988 1.00 91.38 116 THR A CA 1
ATOM 911 C C . THR A 1 116 ? -9.249 -2.382 -3.632 1.00 91.38 116 THR A C 1
ATOM 913 O O . THR A 1 116 ? -9.752 -2.505 -2.519 1.00 91.38 116 THR A O 1
ATOM 916 N N . LEU A 1 117 ? -9.242 -3.383 -4.517 1.00 91.00 117 LEU A N 1
ATOM 917 C CA . LEU A 1 117 ? -9.859 -4.681 -4.248 1.00 91.00 117 LEU A CA 1
ATOM 918 C C . LEU A 1 117 ? -9.206 -5.384 -3.051 1.00 91.00 117 LEU A C 1
ATOM 920 O O . LEU A 1 117 ? -9.910 -5.808 -2.135 1.00 91.00 117 LEU A O 1
ATOM 924 N N . PHE A 1 118 ? -7.873 -5.466 -3.007 1.00 91.44 118 PHE A N 1
ATOM 925 C CA . PHE A 1 118 ? -7.174 -6.069 -1.867 1.00 91.44 118 PHE A CA 1
ATOM 926 C C . PHE A 1 118 ? -7.364 -5.272 -0.568 1.00 91.44 118 PHE A C 1
ATOM 928 O O . PHE A 1 118 ? -7.452 -5.861 0.511 1.00 91.44 118 PHE A O 1
ATOM 935 N N . LEU A 1 119 ? -7.496 -3.948 -0.657 1.00 90.50 119 LEU A N 1
ATOM 936 C CA . LEU A 1 119 ? -7.794 -3.087 0.486 1.00 90.50 119 LEU A CA 1
ATOM 937 C C . LEU A 1 119 ? -9.212 -3.325 1.020 1.00 90.50 119 LEU A C 1
ATOM 939 O O . LEU A 1 119 ? -9.386 -3.479 2.229 1.00 90.50 119 LEU A O 1
ATOM 943 N N . CYS A 1 120 ? -10.211 -3.432 0.141 1.00 91.38 120 CYS A N 1
ATOM 944 C CA . CYS A 1 120 ? -11.581 -3.787 0.515 1.00 91.38 120 CYS A CA 1
ATOM 945 C C . CYS A 1 120 ? -11.656 -5.185 1.146 1.00 91.38 120 CYS A C 1
ATOM 947 O O . CYS A 1 120 ? -12.371 -5.375 2.132 1.00 91.38 120 CYS A O 1
ATOM 949 N N . LEU A 1 121 ? -10.896 -6.154 0.624 1.00 91.69 121 LEU A N 1
ATOM 950 C CA . LEU A 1 121 ? -10.799 -7.492 1.213 1.00 91.69 121 LEU A CA 1
ATOM 951 C C . LEU A 1 121 ? -10.186 -7.452 2.618 1.00 91.69 121 LEU A C 1
ATOM 953 O O . LEU A 1 121 ? -10.745 -8.046 3.537 1.00 91.69 121 LEU A O 1
ATOM 957 N N . SER A 1 122 ? -9.089 -6.715 2.806 1.00 90.25 122 SER A N 1
ATOM 958 C CA . SER A 1 122 ? -8.438 -6.541 4.113 1.00 90.25 122 SER A CA 1
ATOM 959 C C . SER A 1 122 ? -9.397 -5.940 5.147 1.00 90.25 122 SER A C 1
ATOM 961 O O . SER A 1 122 ? -9.600 -6.506 6.222 1.00 90.25 122 SER A O 1
ATOM 963 N N . TRP A 1 123 ? -10.091 -4.858 4.779 1.00 88.44 123 TRP A N 1
ATOM 964 C CA . TRP A 1 123 ? -11.120 -4.240 5.618 1.00 88.44 123 TRP A CA 1
ATOM 965 C C . TRP A 1 123 ? -12.264 -5.197 5.956 1.00 88.44 123 TRP A C 1
ATOM 967 O O . TRP A 1 123 ? -12.704 -5.256 7.103 1.00 88.44 123 TRP A O 1
ATOM 977 N N . SER A 1 124 ? -12.718 -5.986 4.982 1.00 89.06 124 SER A N 1
ATOM 978 C CA . SER A 1 124 ? -13.772 -6.979 5.197 1.00 89.06 124 SER A CA 1
ATOM 979 C C . SER A 1 124 ? -13.337 -8.046 6.201 1.00 89.06 124 SER A C 1
ATOM 981 O O . SER A 1 124 ? -14.105 -8.382 7.095 1.00 89.06 124 SER A O 1
ATOM 983 N N . ILE A 1 125 ? -12.096 -8.538 6.117 1.00 87.06 125 ILE A N 1
ATOM 984 C CA . ILE A 1 125 ? -11.545 -9.510 7.075 1.00 87.06 125 ILE A CA 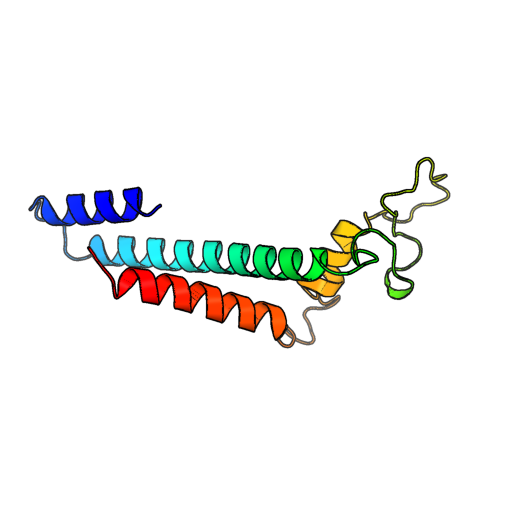1
ATOM 985 C C . ILE A 1 125 ? -11.498 -8.911 8.485 1.00 87.06 125 ILE A C 1
ATOM 987 O O . ILE A 1 125 ? -11.922 -9.567 9.437 1.00 87.06 125 ILE A O 1
ATOM 991 N N . VAL A 1 126 ? -11.043 -7.662 8.629 1.00 85.19 126 VAL A N 1
ATOM 992 C CA . VAL A 1 126 ? -11.028 -6.963 9.925 1.00 85.19 126 VAL A CA 1
ATOM 993 C C . VAL A 1 126 ? -12.445 -6.850 10.493 1.00 85.19 126 VAL A C 1
ATOM 995 O O . VAL A 1 126 ? -12.667 -7.222 11.643 1.00 85.19 126 VAL A O 1
ATOM 998 N N . LEU A 1 127 ? -13.423 -6.421 9.689 1.00 83.44 127 LEU A N 1
ATOM 999 C CA . LEU A 1 127 ? -14.822 -6.338 10.118 1.00 83.44 127 LEU A CA 1
ATOM 1000 C C . LEU A 1 127 ? -15.395 -7.709 10.490 1.00 83.44 127 LEU A C 1
ATOM 1002 O O . LEU A 1 127 ? -16.073 -7.821 11.505 1.00 83.44 127 LEU A O 1
ATOM 1006 N N . LEU A 1 128 ? -15.092 -8.766 9.733 1.00 84.62 128 LEU A N 1
ATOM 1007 C CA . LEU A 1 128 ? -15.546 -10.127 10.038 1.00 84.62 128 LEU A CA 1
ATOM 1008 C C . LEU A 1 128 ? -15.004 -10.634 11.381 1.00 84.62 128 LEU A C 1
ATOM 1010 O O . LEU A 1 128 ? -15.755 -11.242 12.145 1.00 84.62 128 LEU A O 1
ATOM 1014 N N . VAL A 1 129 ? -13.731 -10.366 11.687 1.00 83.50 129 VAL A N 1
ATOM 1015 C CA . VAL A 1 129 ? -13.115 -10.723 12.977 1.00 83.50 129 VAL A CA 1
ATOM 1016 C C . VAL A 1 129 ? -13.695 -9.888 14.123 1.00 83.50 129 VAL A C 1
ATOM 1018 O O . VAL A 1 129 ? -13.862 -10.405 15.221 1.00 83.50 129 VAL A O 1
ATOM 1021 N N . LEU A 1 130 ? -14.052 -8.623 13.878 1.00 77.44 130 LEU A N 1
ATOM 1022 C CA . LEU A 1 130 ? -14.688 -7.760 14.880 1.00 77.44 130 LEU A CA 1
ATOM 1023 C C . LEU A 1 130 ? -16.158 -8.128 15.144 1.00 77.44 130 LEU A C 1
ATOM 1025 O O . LEU A 1 130 ? -16.602 -8.057 16.286 1.00 77.44 130 LEU A O 1
ATOM 1029 N N . ILE A 1 131 ? -16.911 -8.531 14.113 1.00 77.62 131 ILE A N 1
ATOM 1030 C CA . ILE A 1 131 ? -18.308 -8.985 14.247 1.00 77.62 131 ILE A CA 1
ATOM 1031 C C . ILE A 1 131 ? -18.363 -10.305 15.019 1.00 77.62 131 ILE A C 1
ATOM 1033 O O . ILE A 1 131 ? -19.235 -10.489 15.866 1.00 77.62 131 ILE A O 1
ATOM 1037 N N . ARG A 1 132 ? -17.408 -11.211 14.772 1.00 59.50 132 ARG A N 1
ATOM 1038 C CA . ARG A 1 132 ? -17.154 -12.381 15.625 1.00 59.50 132 ARG A CA 1
ATOM 1039 C C . ARG A 1 132 ? -16.256 -12.023 16.811 1.00 59.50 132 ARG A C 1
ATOM 1041 O O . ARG A 1 132 ? -15.260 -12.698 17.065 1.00 59.50 132 ARG A O 1
ATOM 1048 N N . GLY A 1 133 ? -16.617 -10.955 17.519 1.00 60.72 133 GLY A N 1
ATOM 1049 C CA . GLY A 1 133 ? -16.011 -10.624 18.803 1.00 60.72 133 GLY A CA 1
ATOM 1050 C C . GLY A 1 133 ? -16.047 -11.822 19.759 1.00 60.72 133 GLY A C 1
ATOM 1051 O O . GLY A 1 133 ? -16.926 -12.679 19.653 1.00 60.72 133 GLY A O 1
ATOM 1052 N N . VAL A 1 134 ? -15.054 -11.881 20.652 1.00 51.03 134 VAL A N 1
ATOM 1053 C CA . VAL A 1 134 ? -15.021 -12.804 21.804 1.00 51.03 134 VAL A CA 1
ATOM 1054 C C . VAL A 1 134 ? -16.287 -12.680 22.642 1.00 51.03 134 VAL A C 1
ATOM 1056 O O . VAL A 1 134 ? -16.687 -11.525 22.915 1.00 51.03 134 VAL A O 1
#

Organism: Culex pipiens (NCBI:txid7175)

InterPro domains:
  IPR000175 Sodium:neurotransmitter symporter [PF00209] (20-134)
  IPR000175 Sodium:neurotransmitter symporter [PTHR11616] (20-134)
  IPR037272 Sodium:neurotransmitter symporter superfamily [SSF161070] (16-134)